Protein AF-A0A7C7R366-F1 (afdb_monomer)

Solvent-accessible surface area (backbone atoms only — not comparable to full-atom values): 7166 Å² total; per-residue (Å²): 135,81,84,80,77,88,86,91,81,84,84,56,66,70,57,53,53,50,52,52,50,51,48,52,50,52,53,51,51,16,51,51,51,39,45,52,50,14,63,71,72,74,37,45,56,29,37,50,44,30,40,44,52,44,52,40,24,72,77,66,70,44,77,53,60,55,48,72,57,49,15,69,74,62,68,43,92,36,47,68,54,44,52,52,34,32,57,53,28,53,55,47,42,54,52,31,39,50,54,60,43,49,74,79,33,80,52,72,68,44,35,50,50,53,54,51,48,47,50,58,73,68,44,77,80,86,124

Mean predicted aligned error: 7.48 Å

Foldseek 3Di:
DDDDDDDPDDDPVVVLVVLVVVLVVLLVQLLVVLCVCCVVVVNNLLNVLCCQAPVCCLPVVDDRDQLVVSCVVSVNPDSVVSVVSPVVSVVSSVVSSLVSQVVPADDDVRSVVVVVSSCVSSPPPPD

Secondary structure (DSSP, 8-state):
----------SSHHHHHHHHHHHHHHHHHHHHHHHHHHHHTT-HHHHHHHIIIIIHHHHH-PPPPPHHHHHHHHT-SSHHHHHHHHHHHHHHHHHHHHHHHTTTS-SHHHHHHHHHHHHHHHS----

Sequence (127 aa):
MGDRTDLAASGSEPADAFHATWAQNVITEALNRMRAEGEWSGRADVWGVFDCRVARPVLHGEKPVEYGDLVQRFGFRSPLQASNALVTAERMYGRMLRAVIGEYAEGEEEIEAEIAELRTILAPCHG

Radius of gyration: 19.72 Å; Cα contacts (8 Å, |Δi|>4): 92; chains: 1; bounding box: 36×30×81 Å

Structure (mmCIF, N/CA/C/O backbone):
data_AF-A0A7C7R366-F1
#
_entry.id   AF-A0A7C7R366-F1
#
loop_
_atom_site.group_PDB
_atom_site.id
_atom_site.type_symbol
_atom_site.label_atom_id
_atom_site.label_alt_id
_atom_site.label_comp_id
_atom_site.label_asym_id
_atom_site.label_entity_id
_atom_site.label_seq_id
_atom_site.pdbx_PDB_ins_code
_atom_site.Cartn_x
_atom_site.Cartn_y
_atom_site.Cartn_z
_atom_site.occupancy
_atom_site.B_iso_or_equiv
_atom_site.auth_seq_id
_atom_site.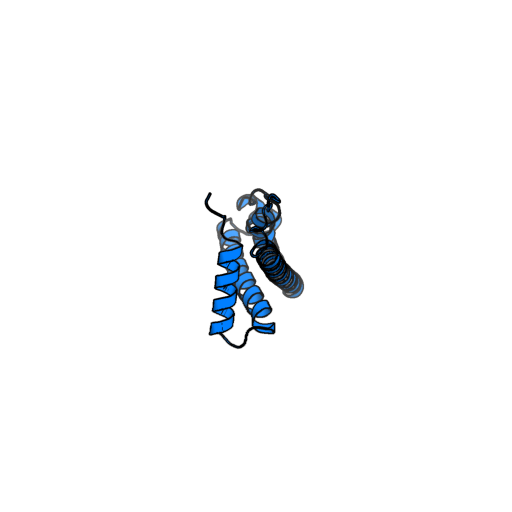auth_comp_id
_atom_site.auth_asym_id
_atom_site.auth_atom_id
_atom_site.pdbx_PDB_model_num
ATOM 1 N N . MET A 1 1 ? -9.003 9.128 -59.043 1.00 42.41 1 MET A N 1
ATOM 2 C CA . MET A 1 1 ? -8.439 10.038 -58.027 1.00 42.41 1 MET A CA 1
ATOM 3 C C . MET A 1 1 ? -8.905 9.485 -56.694 1.00 42.41 1 MET A C 1
ATOM 5 O O . MET A 1 1 ? -10.061 9.670 -56.347 1.00 42.41 1 MET A O 1
ATOM 9 N N . GLY A 1 2 ? -8.098 8.597 -56.112 1.00 40.81 2 GLY A N 1
ATOM 10 C CA . GLY A 1 2 ? -8.483 7.807 -54.946 1.00 40.81 2 GLY A CA 1
ATOM 11 C C . GLY A 1 2 ? -8.431 8.656 -53.688 1.00 40.81 2 GLY A C 1
ATOM 12 O O . GLY A 1 2 ? -7.401 9.260 -53.396 1.00 40.81 2 GLY A O 1
ATOM 13 N N . ASP A 1 3 ? -9.569 8.691 -53.012 1.00 47.59 3 ASP A N 1
ATOM 14 C CA . ASP A 1 3 ? -9.731 9.017 -51.605 1.00 47.59 3 ASP A CA 1
ATOM 15 C C . ASP A 1 3 ? -8.664 8.292 -50.766 1.00 47.59 3 ASP A C 1
ATOM 17 O O . ASP A 1 3 ? -8.435 7.094 -50.949 1.00 47.59 3 ASP A O 1
ATOM 21 N N . ARG A 1 4 ? -7.965 9.027 -49.896 1.00 44.75 4 ARG A N 1
ATOM 22 C CA . ARG A 1 4 ? -6.999 8.452 -48.955 1.00 44.75 4 ARG A CA 1
ATOM 23 C C . ARG A 1 4 ? -7.493 8.735 -47.549 1.00 44.75 4 ARG A C 1
ATOM 25 O O . ARG A 1 4 ? -7.159 9.751 -46.947 1.00 44.75 4 ARG A O 1
ATOM 32 N N . THR A 1 5 ? -8.301 7.789 -47.102 1.00 51.66 5 THR A N 1
ATOM 33 C CA . THR A 1 5 ? -8.717 7.506 -45.737 1.00 51.66 5 THR A CA 1
ATOM 34 C C . THR A 1 5 ? -7.572 7.692 -44.736 1.00 51.66 5 THR A C 1
ATOM 36 O O . THR A 1 5 ? -6.459 7.208 -44.951 1.00 51.66 5 THR A O 1
ATOM 39 N N . ASP A 1 6 ? -7.880 8.433 -43.671 1.00 51.97 6 ASP A N 1
ATOM 40 C CA . ASP A 1 6 ? -7.604 8.119 -42.264 1.00 51.97 6 ASP A CA 1
ATOM 41 C C . ASP A 1 6 ? -6.579 7.006 -41.973 1.00 51.97 6 ASP A C 1
ATOM 43 O O . ASP A 1 6 ? -6.843 5.838 -42.252 1.00 51.97 6 ASP A O 1
ATOM 47 N N . LEU A 1 7 ? -5.463 7.364 -41.317 1.00 47.78 7 LEU A N 1
ATOM 48 C CA . LEU A 1 7 ? -4.818 6.532 -40.287 1.00 47.78 7 LEU A CA 1
ATOM 49 C C . LEU A 1 7 ? -3.763 7.346 -39.506 1.00 47.78 7 LEU A C 1
ATOM 51 O O . LEU A 1 7 ? -2.559 7.225 -39.719 1.00 47.78 7 LEU A O 1
ATOM 55 N N . ALA A 1 8 ? -4.218 8.205 -38.596 1.00 42.00 8 ALA A N 1
ATOM 56 C CA . ALA A 1 8 ? -3.366 8.814 -37.570 1.00 42.00 8 ALA A CA 1
ATOM 57 C C . ALA A 1 8 ? -3.993 8.622 -36.182 1.00 42.00 8 ALA A C 1
ATOM 59 O O . ALA A 1 8 ? -4.191 9.565 -35.427 1.00 42.00 8 ALA A O 1
ATOM 60 N N . ALA A 1 9 ? -4.324 7.377 -35.859 1.00 51.31 9 ALA A N 1
ATOM 61 C CA . ALA A 1 9 ? -4.609 6.937 -34.502 1.00 51.31 9 ALA A CA 1
ATOM 62 C C . ALA A 1 9 ? -4.010 5.538 -34.373 1.00 51.31 9 ALA A C 1
ATOM 64 O O . ALA A 1 9 ? -4.489 4.647 -35.066 1.00 51.31 9 ALA A O 1
ATOM 65 N N . SER A 1 10 ? -2.921 5.386 -33.606 1.00 49.38 10 SER A N 1
ATOM 66 C CA . SER A 1 10 ? -2.412 4.132 -32.988 1.00 49.38 10 SER A CA 1
ATOM 67 C C . SER A 1 10 ? -0.918 4.257 -32.631 1.00 49.38 10 SER A C 1
ATOM 69 O O . SER A 1 10 ? -0.084 3.503 -33.123 1.00 49.38 10 SER A O 1
ATOM 71 N N . GLY A 1 11 ? -0.554 5.249 -31.813 1.00 45.09 11 GLY A N 1
ATOM 72 C CA . GLY A 1 11 ? 0.786 5.337 -31.204 1.00 45.09 11 GLY A CA 1
ATOM 73 C C . GLY A 1 11 ? 0.771 5.302 -29.672 1.00 45.09 11 GLY A C 1
ATOM 74 O O . GLY A 1 11 ? 1.805 5.049 -29.068 1.00 45.09 11 GLY A O 1
ATOM 75 N N . SER A 1 12 ? -0.390 5.540 -29.057 1.00 54.94 12 SER A N 1
ATOM 76 C CA . SER A 1 12 ? -0.567 5.734 -27.612 1.00 54.94 12 SER A CA 1
ATOM 77 C C . SER A 1 12 ? -1.218 4.541 -26.899 1.00 54.94 12 SER A C 1
ATOM 79 O O . SER A 1 12 ? -0.787 4.183 -25.812 1.00 54.94 12 SER A O 1
ATOM 81 N N . GLU A 1 13 ? -2.172 3.840 -27.523 1.00 58.34 13 GLU A N 1
ATOM 82 C CA . GLU A 1 13 ? -2.945 2.782 -26.840 1.00 58.34 13 GLU A CA 1
ATOM 83 C C . GLU A 1 13 ? -2.121 1.584 -26.313 1.00 58.34 13 GLU A C 1
ATOM 85 O O . GLU A 1 13 ? -2.388 1.131 -25.198 1.00 58.34 13 GLU A O 1
ATOM 90 N N . PRO A 1 14 ? -1.113 1.048 -27.036 1.00 63.09 14 PRO A N 1
ATOM 91 C CA . PRO A 1 14 ? -0.338 -0.090 -26.536 1.00 63.09 14 PRO A CA 1
ATOM 92 C C . PRO A 1 14 ? 0.592 0.282 -25.376 1.00 63.09 14 PRO A C 1
ATOM 94 O O . PRO A 1 14 ? 0.804 -0.532 -24.479 1.00 63.09 14 PRO A O 1
ATOM 97 N N . ALA A 1 15 ? 1.143 1.501 -25.398 1.00 66.62 15 ALA A N 1
ATOM 98 C CA . ALA A 1 15 ? 1.998 2.010 -24.332 1.00 66.62 15 ALA A CA 1
ATOM 99 C C . ALA A 1 15 ? 1.171 2.231 -23.060 1.00 66.62 15 ALA A C 1
ATOM 101 O O . ALA A 1 15 ? 1.529 1.716 -22.004 1.00 66.62 15 ALA A O 1
ATOM 102 N N . ASP A 1 16 ? 0.007 2.875 -23.173 1.00 78.12 16 ASP A N 1
ATOM 103 C CA . ASP A 1 16 ? -0.887 3.122 -22.038 1.00 78.12 16 ASP A CA 1
ATOM 104 C C . ASP A 1 16 ? -1.372 1.812 -21.390 1.00 78.12 16 ASP A C 1
ATOM 106 O O . ASP A 1 16 ? -1.379 1.678 -20.164 1.00 78.12 16 ASP A O 1
ATOM 110 N N . ALA A 1 17 ? -1.713 0.799 -22.197 1.00 80.38 17 ALA A N 1
ATOM 111 C CA . ALA A 1 17 ? -2.102 -0.521 -21.697 1.00 80.38 17 ALA A CA 1
ATOM 112 C C . ALA A 1 17 ? -0.948 -1.256 -20.989 1.00 80.38 17 ALA A C 1
ATOM 114 O O . ALA A 1 17 ? -1.169 -1.932 -19.978 1.00 80.38 17 ALA A O 1
ATOM 115 N N . PHE A 1 18 ? 0.282 -1.118 -21.495 1.00 82.56 18 PHE A N 1
ATOM 116 C CA . PHE A 1 18 ? 1.477 -1.665 -20.854 1.00 82.56 18 PHE A CA 1
ATOM 117 C C . PHE A 1 18 ? 1.734 -0.995 -19.500 1.00 82.56 18 PHE A C 1
ATOM 119 O O . PHE A 1 18 ? 1.849 -1.695 -18.495 1.00 82.56 18 PHE A O 1
ATOM 126 N N . HIS A 1 19 ? 1.729 0.339 -19.455 1.00 88.38 19 HIS A N 1
ATOM 127 C CA . HIS A 1 19 ? 1.903 1.126 -18.233 1.00 88.38 19 HIS A CA 1
ATOM 128 C C . HIS A 1 19 ? 0.822 0.799 -17.190 1.00 88.38 19 HIS A C 1
ATOM 130 O O . HIS A 1 19 ? 1.132 0.561 -16.022 1.00 88.38 19 HIS A O 1
ATOM 136 N N . ALA A 1 20 ? -0.443 0.679 -17.604 1.00 88.56 20 ALA A N 1
ATOM 137 C CA . ALA A 1 20 ? -1.530 0.279 -16.712 1.00 88.56 20 ALA A CA 1
ATOM 138 C C . ALA A 1 20 ? -1.342 -1.143 -16.152 1.00 88.56 20 ALA A C 1
ATOM 140 O O . ALA A 1 20 ? -1.542 -1.371 -14.958 1.00 88.56 20 ALA A O 1
ATOM 141 N N . THR A 1 21 ? -0.930 -2.096 -16.995 1.00 92.56 21 THR A N 1
ATOM 142 C CA . THR A 1 21 ? -0.674 -3.485 -16.575 1.00 92.56 21 THR A CA 1
ATOM 143 C C . THR A 1 21 ? 0.510 -3.561 -15.614 1.00 92.56 21 THR A C 1
ATOM 145 O O . THR A 1 21 ? 0.438 -4.237 -14.588 1.00 92.56 21 THR A O 1
ATOM 148 N N . TRP A 1 22 ? 1.588 -2.835 -15.913 1.00 94.44 22 TRP A N 1
ATOM 149 C CA . TRP A 1 22 ? 2.741 -2.705 -15.029 1.00 94.44 22 TRP A CA 1
ATOM 150 C C . TRP A 1 22 ? 2.329 -2.153 -13.659 1.00 94.44 22 TRP A C 1
ATOM 152 O O . TRP A 1 22 ? 2.589 -2.796 -12.639 1.00 94.44 22 TRP A O 1
ATOM 162 N N . ALA A 1 23 ? 1.599 -1.035 -13.630 1.00 94.12 23 ALA A N 1
ATOM 163 C CA . ALA A 1 23 ? 1.143 -0.413 -12.391 1.00 94.12 23 ALA A CA 1
ATOM 164 C C . ALA A 1 23 ? 0.284 -1.366 -11.544 1.00 94.12 23 ALA A C 1
ATOM 166 O O . ALA A 1 23 ? 0.487 -1.494 -10.334 1.00 94.12 23 ALA A O 1
ATOM 167 N N . GLN A 1 24 ? -0.648 -2.083 -12.179 1.00 92.06 24 GLN A N 1
ATOM 168 C CA . GLN A 1 24 ? -1.483 -3.081 -11.507 1.00 92.06 24 GLN A CA 1
ATOM 169 C C . GLN A 1 24 ? -0.659 -4.229 -10.915 1.00 92.06 24 GLN A C 1
ATOM 171 O O . GLN A 1 24 ? -0.922 -4.638 -9.780 1.00 92.06 24 GLN A O 1
ATOM 176 N N . ASN A 1 25 ? 0.343 -4.728 -11.642 1.00 95.25 25 ASN A N 1
ATOM 177 C CA . ASN A 1 25 ? 1.211 -5.805 -11.169 1.00 95.25 25 ASN A CA 1
ATOM 178 C C . ASN A 1 25 ? 2.036 -5.370 -9.954 1.00 95.25 25 ASN A C 1
ATOM 180 O O . ASN A 1 25 ? 2.053 -6.082 -8.950 1.00 95.25 25 ASN A O 1
ATOM 184 N N . VAL A 1 26 ? 2.652 -4.184 -10.006 1.00 96.69 26 VAL A N 1
ATOM 185 C CA . VAL A 1 26 ? 3.451 -3.637 -8.898 1.00 96.69 26 VAL A CA 1
ATOM 186 C C . VAL A 1 26 ? 2.599 -3.459 -7.636 1.00 96.69 26 VAL A C 1
ATOM 188 O O . VAL A 1 26 ? 3.000 -3.889 -6.553 1.00 96.69 26 VAL A O 1
ATOM 191 N N . ILE A 1 27 ? 1.396 -2.886 -7.762 1.00 95.25 27 ILE A N 1
ATOM 192 C CA . ILE A 1 27 ? 0.467 -2.715 -6.632 1.00 95.25 27 ILE A CA 1
ATOM 193 C C . ILE A 1 27 ? 0.038 -4.070 -6.065 1.00 95.25 27 ILE A C 1
ATOM 195 O O . ILE A 1 27 ? 0.074 -4.273 -4.851 1.00 95.25 27 ILE A O 1
ATOM 199 N N . THR A 1 28 ? -0.368 -4.999 -6.934 1.00 95.38 28 THR A N 1
ATOM 200 C CA . THR A 1 28 ? -0.853 -6.323 -6.523 1.00 95.38 28 THR A CA 1
ATOM 201 C C . THR A 1 28 ? 0.232 -7.091 -5.780 1.00 95.38 28 THR A C 1
ATOM 203 O O . THR A 1 28 ? -0.025 -7.648 -4.712 1.00 95.38 28 THR A O 1
ATOM 206 N N . GLU A 1 29 ? 1.460 -7.072 -6.292 1.00 97.75 29 GLU A N 1
ATOM 207 C CA . GLU A 1 29 ? 2.587 -7.748 -5.659 1.00 97.75 29 GLU A CA 1
ATOM 208 C C . GLU A 1 29 ? 2.947 -7.111 -4.309 1.00 97.75 29 GLU A C 1
ATOM 210 O O . GLU A 1 29 ? 3.111 -7.817 -3.311 1.00 97.75 29 GLU A O 1
ATOM 215 N N . ALA A 1 30 ? 2.972 -5.777 -4.221 1.00 97.31 30 ALA A N 1
ATOM 216 C CA . ALA A 1 30 ? 3.225 -5.080 -2.960 1.00 97.31 30 ALA A CA 1
ATOM 217 C C . ALA A 1 30 ? 2.163 -5.405 -1.890 1.00 97.31 30 ALA A C 1
ATOM 219 O O . ALA A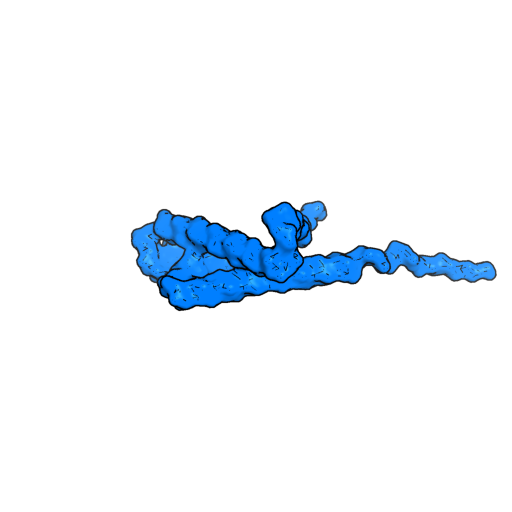 1 30 ? 2.499 -5.616 -0.719 1.00 97.31 30 ALA A O 1
ATOM 220 N N . LEU A 1 31 ? 0.886 -5.490 -2.282 1.00 96.38 31 LEU A N 1
ATOM 221 C CA . LEU A 1 31 ? -0.213 -5.886 -1.396 1.00 96.38 31 LEU A CA 1
ATOM 222 C C . LEU A 1 31 ? -0.096 -7.346 -0.950 1.00 96.38 31 LEU A C 1
ATOM 224 O O . LEU A 1 31 ? -0.266 -7.631 0.236 1.00 96.38 31 LEU A O 1
ATOM 228 N N . ASN A 1 32 ? 0.238 -8.260 -1.864 1.00 96.06 32 ASN A N 1
ATOM 229 C CA . ASN A 1 32 ? 0.435 -9.674 -1.544 1.00 96.06 32 ASN A CA 1
ATOM 230 C C . ASN A 1 32 ? 1.564 -9.867 -0.526 1.00 96.06 32 ASN A C 1
ATOM 232 O O . ASN A 1 32 ? 1.385 -10.581 0.464 1.00 96.06 32 ASN A O 1
ATOM 236 N N . ARG A 1 33 ? 2.697 -9.178 -0.709 1.00 96.31 33 ARG A N 1
ATOM 237 C CA . ARG A 1 33 ? 3.818 -9.216 0.243 1.00 96.31 33 ARG A CA 1
ATOM 238 C C . ARG A 1 33 ? 3.449 -8.628 1.595 1.00 96.31 33 ARG A C 1
ATOM 240 O O . ARG A 1 33 ? 3.769 -9.213 2.626 1.00 96.31 33 ARG A O 1
ATOM 247 N N . MET A 1 34 ? 2.734 -7.502 1.609 1.00 95.69 34 MET A N 1
ATOM 248 C CA . MET A 1 34 ? 2.258 -6.900 2.853 1.00 95.69 34 MET A CA 1
ATOM 249 C C . MET A 1 34 ? 1.319 -7.839 3.616 1.00 95.69 34 MET A C 1
ATOM 251 O O . MET A 1 34 ? 1.449 -7.978 4.834 1.00 95.69 34 MET A O 1
ATOM 255 N N . ARG A 1 35 ? 0.393 -8.496 2.913 1.00 94.69 35 ARG A N 1
ATOM 256 C CA . ARG A 1 35 ? -0.511 -9.483 3.503 1.00 94.69 35 ARG A CA 1
ATOM 257 C C . ARG A 1 35 ? 0.259 -10.663 4.092 1.00 94.69 35 ARG A C 1
ATOM 259 O O . ARG A 1 35 ? 0.039 -10.996 5.253 1.00 94.69 35 ARG A O 1
ATOM 266 N N . ALA A 1 36 ? 1.178 -11.248 3.324 1.00 93.56 36 ALA A N 1
ATOM 267 C CA . ALA A 1 36 ? 1.988 -12.381 3.766 1.00 93.56 36 ALA A CA 1
ATOM 268 C C . ALA A 1 36 ? 2.831 -12.036 5.007 1.00 93.56 36 ALA A C 1
ATOM 270 O O . ALA A 1 36 ? 2.855 -12.796 5.973 1.00 93.56 36 ALA A O 1
ATOM 271 N N . GLU A 1 37 ? 3.459 -10.859 5.028 1.00 90.50 37 GLU A N 1
ATOM 272 C CA . GLU A 1 37 ? 4.225 -10.372 6.181 1.00 90.50 37 GLU A CA 1
ATOM 273 C C . GLU A 1 37 ? 3.322 -10.128 7.403 1.00 90.50 37 GLU A C 1
ATOM 275 O O . GLU A 1 37 ? 3.698 -10.451 8.530 1.00 90.50 37 GLU A O 1
ATOM 280 N N . GLY A 1 38 ? 2.110 -9.594 7.212 1.00 87.88 38 GLY A N 1
ATOM 281 C CA . GLY A 1 38 ? 1.132 -9.417 8.290 1.00 87.88 38 GLY A CA 1
ATOM 282 C C . GLY A 1 38 ? 0.680 -10.745 8.905 1.00 87.88 38 GLY A C 1
ATOM 283 O O . GLY A 1 38 ? 0.582 -10.858 10.128 1.00 87.88 38 GLY A O 1
ATOM 284 N N . GLU A 1 39 ? 0.455 -11.759 8.067 1.00 87.44 39 GLU A N 1
ATOM 285 C CA . GLU A 1 39 ? 0.113 -13.120 8.491 1.00 87.44 39 GLU A CA 1
ATOM 286 C C . GLU A 1 39 ? 1.290 -13.793 9.225 1.00 87.44 39 GLU A C 1
ATOM 288 O O . GLU A 1 39 ? 1.091 -14.383 10.288 1.00 87.44 39 GLU A O 1
ATOM 293 N N . TRP A 1 40 ? 2.521 -13.647 8.725 1.00 86.12 40 TRP A N 1
ATOM 294 C CA . TRP A 1 40 ? 3.714 -14.279 9.304 1.00 86.12 40 TRP A CA 1
ATOM 295 C C . TRP A 1 40 ? 4.182 -13.632 10.617 1.00 86.12 40 TRP A C 1
ATOM 297 O O . TRP A 1 40 ? 4.549 -14.329 11.562 1.00 86.12 40 TRP A O 1
ATOM 307 N N . SER A 1 41 ? 4.127 -12.302 10.716 1.00 85.69 41 SER A N 1
ATOM 308 C CA . SER A 1 41 ? 4.596 -11.542 11.889 1.00 85.69 41 SER A CA 1
ATOM 309 C C . SER A 1 41 ? 3.581 -11.464 13.040 1.00 85.69 41 SER A C 1
ATOM 311 O O . SER A 1 41 ? 3.842 -10.815 14.057 1.00 85.69 41 SER A O 1
ATOM 313 N N . GLY A 1 42 ? 2.404 -12.087 12.893 1.00 84.50 42 GLY A N 1
ATOM 314 C CA . GLY A 1 42 ? 1.309 -11.987 13.864 1.00 84.50 42 GLY A CA 1
ATOM 315 C C . GLY A 1 42 ? 0.666 -10.594 13.922 1.00 84.50 42 GLY A C 1
ATOM 316 O O . GLY A 1 42 ? -0.004 -10.263 14.898 1.00 84.50 42 GLY A O 1
ATOM 317 N N . ARG A 1 43 ? 0.868 -9.771 12.886 1.00 86.81 43 ARG A N 1
ATOM 318 C CA . ARG A 1 43 ? 0.343 -8.401 12.742 1.00 86.81 43 ARG A CA 1
ATOM 319 C C . ARG A 1 43 ? -0.801 -8.344 11.729 1.00 86.81 43 ARG A C 1
ATOM 321 O O . ARG A 1 43 ? -0.915 -7.405 10.938 1.00 86.81 43 ARG A O 1
ATOM 328 N N . ALA A 1 44 ? -1.661 -9.360 11.753 1.00 89.19 44 ALA A N 1
ATOM 329 C CA . ALA A 1 44 ? -2.833 -9.447 10.884 1.00 89.19 44 ALA A CA 1
ATOM 330 C C . ALA A 1 44 ? -3.814 -8.276 11.100 1.00 89.19 44 ALA A C 1
ATOM 332 O O . ALA A 1 44 ? -4.565 -7.923 10.194 1.00 89.19 44 ALA A O 1
ATOM 333 N N . ASP A 1 45 ? -3.775 -7.640 12.274 1.00 92.31 45 ASP A N 1
ATOM 334 C CA . ASP A 1 45 ? -4.506 -6.415 12.604 1.00 92.31 45 ASP A CA 1
ATOM 335 C C . ASP A 1 45 ? -4.060 -5.212 11.752 1.00 92.31 45 ASP A C 1
ATOM 337 O O . ASP A 1 45 ? -4.897 -4.452 11.269 1.00 92.31 45 ASP A O 1
ATOM 341 N N . VAL A 1 46 ? -2.755 -5.063 11.507 1.00 93.62 46 VAL A N 1
ATOM 342 C CA . VAL A 1 46 ? -2.185 -3.987 10.676 1.00 93.62 46 VAL A CA 1
ATOM 343 C C . VAL A 1 46 ? -2.598 -4.151 9.217 1.00 93.62 46 VAL A C 1
ATOM 345 O O . VAL A 1 46 ? -3.079 -3.194 8.608 1.00 93.62 46 VAL A O 1
ATOM 348 N N . TRP A 1 47 ? -2.453 -5.363 8.668 1.00 95.31 47 TRP A N 1
ATOM 349 C CA . TRP A 1 47 ? -2.943 -5.681 7.324 1.00 95.31 47 TRP A CA 1
ATOM 350 C C . TRP A 1 47 ? -4.455 -5.455 7.228 1.00 95.31 47 TRP A C 1
ATOM 352 O O . TRP A 1 47 ? -4.918 -4.751 6.335 1.00 95.31 47 TRP A O 1
ATOM 362 N N . GLY A 1 48 ? -5.223 -5.987 8.180 1.00 95.31 48 GLY A N 1
ATOM 363 C CA . GLY A 1 48 ? -6.679 -5.905 8.165 1.00 95.31 48 GLY A CA 1
ATOM 364 C C . GLY A 1 48 ? -7.218 -4.473 8.204 1.00 95.31 48 GLY A C 1
ATOM 365 O O . GLY A 1 48 ? -8.191 -4.170 7.511 1.00 95.31 48 GLY A O 1
ATOM 366 N N . VAL A 1 49 ? -6.581 -3.573 8.961 1.00 96.88 49 VAL A N 1
ATOM 367 C CA . VAL A 1 49 ? -6.937 -2.144 8.963 1.00 96.88 49 VAL A CA 1
ATOM 368 C C . VAL A 1 49 ? -6.680 -1.509 7.600 1.00 96.88 49 VAL A C 1
ATOM 370 O O . VAL A 1 49 ? -7.549 -0.801 7.094 1.00 96.88 49 VAL A O 1
ATOM 373 N N . PHE A 1 50 ? -5.521 -1.772 6.996 1.00 97.25 50 PHE A N 1
ATOM 374 C CA . PHE A 1 50 ? -5.176 -1.232 5.682 1.00 97.25 50 PHE A CA 1
ATOM 375 C C . PHE A 1 50 ? -6.103 -1.744 4.582 1.00 97.25 50 PHE A C 1
ATOM 377 O O . PHE A 1 50 ? -6.604 -0.954 3.785 1.00 97.25 50 PHE A O 1
ATOM 384 N N . ASP A 1 51 ? -6.398 -3.042 4.590 1.00 96.62 51 ASP A N 1
ATOM 385 C CA . ASP A 1 51 ? -7.324 -3.675 3.655 1.00 96.62 51 ASP A CA 1
ATOM 386 C C . ASP A 1 51 ? -8.713 -3.015 3.708 1.00 96.62 51 ASP A C 1
ATOM 388 O O . ASP A 1 51 ? -9.247 -2.574 2.690 1.00 96.62 51 ASP A O 1
ATOM 392 N N . CYS A 1 52 ? -9.258 -2.839 4.916 1.00 96.94 52 CYS A N 1
ATOM 393 C CA . CYS A 1 52 ? -10.592 -2.271 5.129 1.00 96.94 52 CYS A CA 1
ATOM 394 C C . CYS A 1 52 ? -10.691 -0.758 4.866 1.00 96.94 52 CYS A C 1
ATOM 396 O O . CYS A 1 52 ? -11.779 -0.253 4.580 1.00 96.94 52 CYS A O 1
ATOM 398 N N . ARG A 1 53 ? -9.599 -0.007 5.049 1.00 97.38 53 ARG A N 1
ATOM 399 C CA . ARG A 1 53 ? -9.598 1.466 4.960 1.00 97.38 53 ARG A CA 1
ATOM 400 C C . ARG A 1 53 ? -9.068 2.001 3.643 1.00 97.38 53 ARG A C 1
ATOM 402 O O . ARG A 1 53 ? -9.441 3.112 3.276 1.00 97.38 53 ARG A O 1
ATOM 409 N N . VAL A 1 54 ? -8.193 1.251 2.980 1.00 95.88 54 VAL A N 1
ATOM 410 C CA . VAL A 1 54 ? -7.426 1.726 1.827 1.00 95.88 54 VAL A CA 1
ATOM 411 C C . VAL A 1 54 ? -7.530 0.745 0.670 1.00 95.88 54 VAL A C 1
ATOM 413 O O . VAL A 1 54 ? -8.101 1.111 -0.351 1.00 95.88 54 VAL A O 1
ATOM 416 N N . ALA A 1 55 ? -7.048 -0.494 0.818 1.00 94.38 55 ALA A N 1
ATOM 417 C CA . ALA A 1 55 ? -6.907 -1.391 -0.332 1.00 94.38 55 ALA A CA 1
ATOM 418 C C . ALA A 1 55 ? -8.256 -1.711 -0.992 1.00 94.38 55 ALA A C 1
ATOM 420 O O . ALA A 1 55 ? -8.418 -1.472 -2.186 1.00 94.38 55 ALA A O 1
ATOM 421 N N . ARG A 1 56 ? -9.260 -2.166 -0.231 1.00 93.94 56 ARG A N 1
ATOM 422 C CA . ARG A 1 56 ? -10.587 -2.474 -0.790 1.00 93.94 56 ARG A CA 1
ATOM 423 C C . ARG A 1 56 ? -11.338 -1.229 -1.268 1.00 93.94 56 ARG A C 1
ATOM 425 O O . ARG A 1 56 ? -11.897 -1.284 -2.360 1.00 93.94 56 ARG A O 1
ATOM 432 N N . PRO A 1 57 ? -11.346 -0.095 -0.540 1.00 94.88 57 PRO A N 1
ATOM 433 C CA . PRO A 1 57 ? -11.931 1.133 -1.068 1.00 94.88 57 PRO A CA 1
ATOM 434 C C . PRO A 1 57 ? -11.332 1.586 -2.399 1.00 94.88 57 PRO A C 1
ATOM 436 O O . PRO A 1 57 ? -12.074 1.951 -3.307 1.00 94.88 57 PRO A O 1
ATOM 439 N N . VAL A 1 58 ? -10.007 1.514 -2.540 1.00 89.94 58 VAL A N 1
ATOM 440 C CA . VAL A 1 58 ? -9.312 1.936 -3.762 1.00 89.94 58 VAL A CA 1
ATOM 441 C C . VAL A 1 58 ? -9.507 0.931 -4.901 1.00 89.94 58 VAL A C 1
ATOM 443 O O . VAL A 1 58 ? -9.809 1.339 -6.017 1.00 89.94 58 VAL A O 1
ATOM 446 N N . LEU A 1 59 ? -9.369 -0.373 -4.643 1.00 88.06 59 LEU A N 1
ATOM 447 C CA . LEU A 1 59 ? -9.388 -1.409 -5.688 1.00 88.06 59 LEU A CA 1
ATOM 448 C C . LEU A 1 59 ? -10.787 -1.918 -6.045 1.00 88.06 59 LEU A C 1
ATOM 450 O O . LEU A 1 59 ? -10.997 -2.437 -7.140 1.00 88.06 59 LEU A O 1
ATOM 454 N N . HIS A 1 60 ? -11.737 -1.825 -5.119 1.00 90.88 60 HIS A N 1
ATOM 455 C CA . HIS A 1 60 ? -13.075 -2.402 -5.266 1.00 90.88 60 HIS A CA 1
ATOM 456 C C . HIS A 1 60 ? -14.194 -1.364 -5.121 1.00 90.88 60 HIS A C 1
ATOM 458 O O . HIS A 1 60 ? -15.368 -1.724 -5.183 1.00 90.88 60 HIS A O 1
ATOM 464 N N . GLY A 1 61 ? -13.860 -0.080 -4.933 1.00 91.38 61 GLY A N 1
ATOM 465 C CA . GLY A 1 61 ? -14.850 0.991 -4.777 1.00 91.38 61 GLY A CA 1
ATOM 466 C C . GLY A 1 61 ? -15.690 0.861 -3.503 1.00 91.38 61 GLY A C 1
ATOM 467 O O . GLY A 1 61 ? -16.803 1.384 -3.424 1.00 91.38 61 GLY A O 1
ATOM 468 N N . GLU A 1 62 ? -15.191 0.126 -2.511 1.00 94.69 62 GLU A N 1
ATOM 469 C CA . GLU A 1 62 ? -15.878 -0.059 -1.238 1.00 94.69 62 GLU A CA 1
ATOM 470 C C . GLU A 1 62 ? -15.833 1.205 -0.372 1.00 94.69 62 GLU A C 1
ATOM 472 O O . GLU A 1 62 ? -14.979 2.080 -0.519 1.00 94.69 62 GLU A O 1
ATOM 477 N N . LYS A 1 63 ? -16.752 1.301 0.591 1.00 95.19 63 LYS A N 1
ATOM 478 C CA . LYS A 1 63 ? -16.692 2.373 1.586 1.00 95.19 63 LYS A CA 1
ATOM 479 C C . LYS A 1 63 ? -15.625 2.039 2.633 1.00 95.19 63 LYS A C 1
ATOM 481 O O . LYS A 1 63 ? -15.669 0.935 3.178 1.00 95.19 63 LYS A O 1
ATOM 486 N N . PRO A 1 64 ? -14.716 2.974 2.965 1.00 96.06 64 PRO A N 1
ATOM 487 C CA . PRO A 1 64 ? -13.782 2.784 4.066 1.00 96.06 64 PRO A CA 1
ATOM 488 C C . PRO A 1 64 ? -14.525 2.472 5.366 1.00 96.06 64 PRO A C 1
ATOM 490 O O . PRO A 1 64 ? -15.426 3.212 5.756 1.00 96.06 64 PRO A O 1
ATOM 493 N N . VAL A 1 65 ? -14.133 1.398 6.052 1.00 96.31 65 VAL A N 1
ATOM 494 C CA . VAL A 1 65 ? -14.756 1.000 7.326 1.00 96.31 65 VAL A CA 1
ATOM 495 C C . VAL A 1 65 ? -14.516 2.073 8.396 1.00 96.31 65 VAL A C 1
ATOM 497 O O . VAL A 1 65 ? -13.439 2.670 8.456 1.00 96.31 65 VAL A O 1
ATOM 500 N N . GLU A 1 66 ? -15.500 2.332 9.253 1.00 96.69 66 GLU A N 1
ATOM 501 C CA . GLU A 1 66 ? -15.366 3.303 10.342 1.00 96.69 66 GLU A CA 1
ATOM 502 C C . GLU A 1 66 ? -14.437 2.787 11.449 1.00 96.69 66 GLU A C 1
ATOM 504 O O . GLU A 1 66 ? -14.409 1.598 11.775 1.00 96.69 66 GLU A O 1
ATOM 509 N N . TYR A 1 67 ? -13.681 3.682 12.091 1.00 94.75 67 TYR A N 1
ATOM 510 C CA . TYR A 1 67 ? -12.707 3.272 13.111 1.00 94.75 67 TYR A CA 1
ATOM 511 C C . TYR A 1 67 ? -13.343 2.559 14.313 1.00 94.75 67 TYR A C 1
ATOM 513 O O . TYR A 1 67 ? -12.712 1.677 14.890 1.00 94.75 67 TYR A O 1
ATOM 521 N N . GLY A 1 68 ? -14.583 2.897 14.680 1.00 93.44 68 GLY A N 1
ATOM 522 C CA . GLY A 1 68 ? -15.314 2.204 15.749 1.00 93.44 68 GLY A CA 1
ATOM 523 C C . GLY A 1 68 ? -15.585 0.726 15.440 1.00 93.44 68 GLY A C 1
ATOM 524 O O . GLY A 1 68 ? -15.532 -0.114 16.339 1.00 93.44 68 GLY A O 1
ATOM 525 N N . ASP A 1 69 ? -15.788 0.389 14.168 1.00 95.88 69 ASP A N 1
ATOM 526 C CA . ASP A 1 69 ? -15.994 -0.993 13.732 1.00 95.88 69 ASP A CA 1
ATOM 527 C C . ASP A 1 69 ? -14.663 -1.747 13.659 1.00 95.88 69 ASP A C 1
ATOM 529 O O . ASP A 1 69 ? -14.588 -2.920 14.021 1.00 95.88 69 ASP A O 1
ATOM 533 N N . LEU A 1 70 ? -13.576 -1.063 13.281 1.00 95.75 70 LEU A N 1
ATOM 534 C CA . LEU A 1 70 ? -12.222 -1.630 13.313 1.00 95.75 70 LEU A CA 1
ATOM 535 C C . LEU A 1 70 ? -11.782 -1.989 14.735 1.00 95.75 70 LEU A C 1
ATOM 537 O O . LEU A 1 70 ? -11.139 -3.017 14.937 1.00 95.75 70 LEU A O 1
ATOM 541 N N . VAL A 1 71 ? -12.150 -1.165 15.722 1.00 96.00 71 VAL A N 1
ATOM 542 C CA . VAL A 1 71 ? -11.901 -1.430 17.147 1.00 96.00 71 VAL A CA 1
ATOM 543 C C . VAL A 1 71 ? -12.514 -2.761 17.560 1.00 96.00 71 VAL A C 1
ATOM 545 O O . VAL A 1 71 ? -11.815 -3.608 18.110 1.00 96.00 71 VAL A O 1
ATOM 548 N N . GLN A 1 72 ? -13.790 -2.972 17.239 1.00 94.69 72 GLN A N 1
ATOM 549 C CA . GLN A 1 72 ? -14.493 -4.214 17.561 1.00 94.69 72 GLN A CA 1
ATOM 550 C C . GLN A 1 72 ? -13.935 -5.407 16.777 1.00 94.69 72 GLN A C 1
ATOM 552 O O . GLN A 1 72 ? -13.728 -6.476 17.345 1.00 94.69 72 GLN A O 1
ATOM 557 N N . ARG A 1 73 ? -13.655 -5.222 15.483 1.00 95.19 73 ARG A N 1
ATOM 558 C CA . ARG A 1 73 ? -13.220 -6.292 14.579 1.00 95.19 73 ARG A CA 1
ATOM 559 C C . ARG A 1 73 ? -11.824 -6.828 14.890 1.00 95.19 73 ARG A C 1
ATOM 561 O O . ARG A 1 73 ? -11.604 -8.028 14.772 1.00 95.19 73 ARG A O 1
ATOM 568 N N . PHE A 1 74 ? -10.891 -5.950 15.250 1.00 94.12 74 PHE A N 1
ATOM 569 C CA . PHE A 1 74 ? -9.481 -6.298 15.457 1.00 94.12 74 PHE A CA 1
ATOM 570 C C . PHE A 1 74 ? -9.046 -6.224 16.929 1.00 94.12 74 PHE A C 1
ATOM 572 O O . PHE A 1 74 ? -7.881 -6.456 17.238 1.00 94.12 74 PHE A O 1
ATOM 579 N N . GLY A 1 75 ? -9.966 -5.919 17.850 1.00 94.25 75 GLY A N 1
ATOM 580 C CA . GLY A 1 75 ? -9.688 -5.890 19.288 1.00 94.25 75 GLY A CA 1
ATOM 581 C C . GLY A 1 75 ? -8.829 -4.705 19.736 1.00 94.25 75 GLY A C 1
ATOM 582 O O . GLY A 1 75 ? -8.125 -4.798 20.745 1.00 94.25 75 GLY A O 1
ATOM 583 N N . PHE A 1 76 ? -8.860 -3.584 19.009 1.00 95.56 76 PHE A N 1
ATOM 584 C CA . PHE A 1 76 ? -8.193 -2.369 19.474 1.00 95.56 76 PHE A CA 1
ATOM 585 C C . PHE A 1 76 ? -8.898 -1.800 20.714 1.00 95.56 76 PHE A C 1
ATOM 587 O O . PHE A 1 76 ? -10.069 -2.044 20.977 1.00 95.56 76 PHE A O 1
ATOM 594 N N . ARG A 1 77 ? -8.172 -0.999 21.487 1.00 95.38 77 ARG A N 1
ATOM 595 C CA . ARG A 1 77 ? -8.653 -0.336 22.706 1.00 95.38 77 ARG A CA 1
ATOM 596 C C . ARG A 1 77 ? -9.389 0.964 22.410 1.00 95.38 77 ARG A C 1
ATOM 598 O O . ARG A 1 77 ? -10.150 1.438 23.245 1.00 95.38 77 ARG A O 1
ATOM 605 N N . SER A 1 78 ? -9.112 1.586 21.265 1.00 96.12 78 SER A N 1
ATOM 606 C CA . SER A 1 78 ? -9.701 2.869 20.886 1.00 96.12 78 SER A CA 1
ATOM 607 C C . SER A 1 78 ? -9.563 3.147 19.385 1.00 96.12 78 SER A C 1
ATOM 609 O O . SER A 1 78 ? -8.661 2.599 18.739 1.00 96.12 78 SER A O 1
ATOM 611 N N . PRO A 1 79 ? -10.385 4.058 18.828 1.00 96.75 79 PRO A N 1
ATOM 612 C CA . PRO A 1 79 ? -10.224 4.537 17.454 1.00 96.75 79 PRO A CA 1
ATOM 613 C C . PRO A 1 79 ? -8.828 5.111 17.171 1.00 96.75 79 PRO A C 1
ATOM 615 O O . PRO A 1 79 ? -8.297 4.935 16.079 1.00 96.75 79 PRO A O 1
ATOM 618 N N . LEU A 1 80 ? -8.194 5.741 18.169 1.00 96.62 80 LEU A N 1
ATOM 619 C CA . LEU A 1 80 ? -6.826 6.250 18.051 1.00 96.62 80 LEU A CA 1
ATOM 620 C C . LEU A 1 80 ? -5.815 5.119 17.818 1.00 96.62 80 LEU A C 1
ATOM 622 O O . LEU A 1 80 ? -4.907 5.268 17.005 1.00 96.62 80 LEU A O 1
ATOM 626 N N . GLN A 1 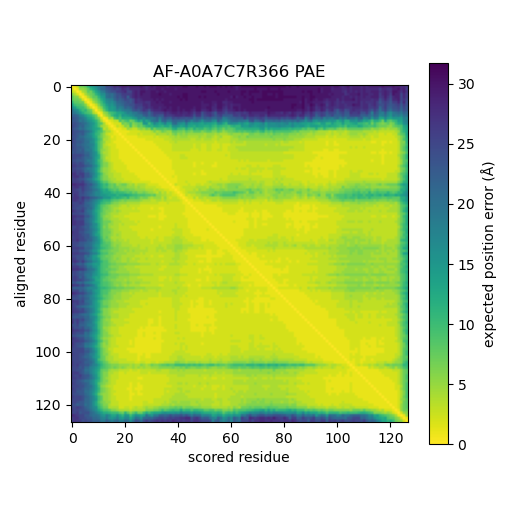81 ? -5.975 3.974 18.489 1.00 96.25 81 GLN A N 1
ATOM 627 C CA . GLN A 1 81 ? -5.104 2.825 18.244 1.00 96.25 81 GLN A CA 1
ATOM 628 C C . GLN A 1 81 ? -5.298 2.266 16.828 1.00 96.25 81 GLN A C 1
ATOM 630 O O . GLN A 1 81 ? -4.307 1.962 16.170 1.00 96.25 81 GLN A O 1
ATOM 635 N N . ALA A 1 82 ? -6.539 2.189 16.339 1.00 96.31 82 ALA A N 1
ATOM 636 C CA . ALA A 1 82 ? -6.823 1.771 14.965 1.00 96.31 82 ALA A CA 1
ATOM 637 C C . ALA A 1 82 ? -6.221 2.745 13.929 1.00 96.31 82 ALA A C 1
ATOM 639 O O . ALA A 1 82 ? -5.636 2.314 12.939 1.00 96.31 82 ALA A O 1
ATOM 640 N N . SER A 1 83 ? -6.283 4.056 14.187 1.00 96.69 83 SER A N 1
ATOM 641 C CA . SER A 1 83 ? -5.624 5.078 13.359 1.00 96.69 83 SER A CA 1
ATOM 642 C C . SER A 1 83 ? -4.095 4.916 13.342 1.00 96.69 83 SER A C 1
ATOM 644 O O . SER A 1 83 ? -3.474 4.902 12.282 1.00 96.69 83 SER A O 1
ATOM 646 N N . ASN A 1 84 ? -3.470 4.676 14.498 1.00 96.81 84 ASN A N 1
ATOM 647 C CA . ASN A 1 84 ? -2.028 4.408 14.570 1.00 96.81 84 ASN A CA 1
ATOM 648 C C . ASN A 1 84 ? -1.630 3.110 13.844 1.00 96.81 84 ASN A C 1
ATOM 650 O O . ASN A 1 84 ? -0.549 3.031 13.248 1.00 96.81 84 ASN A O 1
ATOM 654 N N . ALA A 1 85 ? -2.493 2.090 13.886 1.00 95.75 85 ALA A N 1
ATOM 655 C CA . ALA A 1 85 ? -2.306 0.867 13.116 1.00 95.75 85 ALA A CA 1
ATOM 656 C C . ALA A 1 85 ? -2.340 1.157 11.608 1.00 95.75 85 ALA A C 1
ATOM 658 O O . ALA A 1 85 ? -1.469 0.661 10.899 1.00 95.75 85 ALA A O 1
ATOM 659 N N . LEU A 1 86 ? -3.244 2.027 11.138 1.00 97.38 86 LEU A N 1
ATOM 660 C CA . LEU A 1 86 ? -3.286 2.452 9.736 1.00 97.38 86 LEU A CA 1
ATOM 661 C C . LEU A 1 86 ? -1.991 3.153 9.303 1.00 97.38 86 LEU A C 1
ATOM 663 O O . LEU A 1 86 ? -1.404 2.755 8.305 1.00 97.38 86 LEU A O 1
ATOM 667 N N . VAL A 1 87 ? -1.481 4.110 10.086 1.00 97.38 87 VAL A N 1
ATOM 668 C CA . VAL A 1 87 ? -0.198 4.786 9.783 1.00 97.38 87 VAL A CA 1
ATOM 669 C C . VAL A 1 87 ? 0.957 3.782 9.701 1.00 97.38 87 VAL A C 1
ATOM 671 O O . VAL A 1 87 ? 1.850 3.882 8.856 1.00 97.38 87 VAL A O 1
ATOM 674 N N . THR A 1 88 ? 0.957 2.784 10.587 1.00 95.75 88 THR A N 1
ATOM 675 C CA . THR A 1 88 ? 1.952 1.703 10.550 1.00 95.75 88 THR A CA 1
ATOM 676 C C . THR A 1 88 ? 1.823 0.884 9.267 1.00 95.75 88 THR A C 1
ATOM 678 O O . THR A 1 88 ? 2.835 0.530 8.658 1.00 95.75 88 THR A O 1
ATOM 681 N N . ALA A 1 89 ? 0.590 0.614 8.852 1.00 96.25 89 ALA A N 1
ATOM 682 C CA . ALA A 1 89 ? 0.278 -0.149 7.661 1.00 96.25 89 ALA A CA 1
ATOM 683 C C . ALA A 1 89 ? 0.662 0.599 6.373 1.00 96.25 89 ALA A C 1
ATOM 685 O O . ALA A 1 89 ? 1.282 0.007 5.501 1.00 96.25 89 ALA A O 1
ATOM 686 N N . GLU A 1 90 ? 0.423 1.909 6.288 1.00 96.31 90 GLU A N 1
ATOM 687 C CA . GLU A 1 90 ? 0.862 2.756 5.166 1.00 96.31 90 GLU A CA 1
ATOM 688 C C . GLU A 1 90 ? 2.387 2.745 5.007 1.00 96.31 90 GLU A C 1
ATOM 690 O O . GLU A 1 90 ? 2.910 2.571 3.906 1.00 96.31 90 GLU A O 1
ATOM 695 N N . ARG A 1 91 ? 3.127 2.854 6.120 1.00 96.50 91 ARG A N 1
ATOM 696 C CA . ARG A 1 91 ? 4.594 2.730 6.104 1.00 96.50 91 ARG A CA 1
ATOM 697 C C . ARG A 1 91 ? 5.041 1.346 5.654 1.00 96.50 91 ARG A C 1
ATOM 699 O O . ARG A 1 91 ? 6.078 1.219 5.013 1.00 96.50 91 ARG A O 1
ATOM 706 N N . MET A 1 92 ? 4.316 0.305 6.050 1.00 95.50 92 MET A N 1
ATOM 707 C CA . MET A 1 92 ? 4.607 -1.069 5.656 1.00 95.50 92 MET A 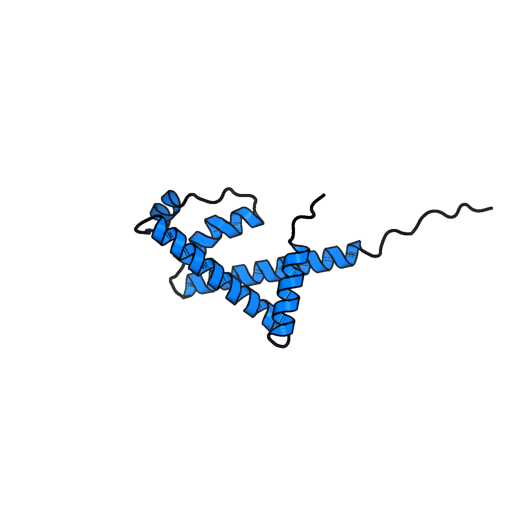CA 1
ATOM 708 C C . MET A 1 92 ? 4.365 -1.280 4.164 1.00 95.50 92 MET A C 1
ATOM 710 O O . MET A 1 92 ? 5.262 -1.774 3.490 1.00 95.50 92 MET A O 1
ATOM 714 N N . TYR A 1 93 ? 3.228 -0.819 3.647 1.00 96.56 93 TYR A N 1
ATOM 715 C CA . TYR A 1 93 ? 2.927 -0.816 2.221 1.00 96.56 93 TYR A CA 1
ATOM 716 C C . TYR A 1 93 ? 4.008 -0.081 1.422 1.00 96.56 93 TYR A C 1
ATOM 718 O O . TYR A 1 93 ? 4.558 -0.645 0.483 1.00 96.56 93 TYR A O 1
ATOM 726 N N . GLY A 1 94 ? 4.400 1.127 1.844 1.00 96.12 94 GLY A N 1
ATOM 727 C CA . GLY A 1 94 ? 5.460 1.892 1.179 1.00 96.12 94 GLY A CA 1
ATOM 728 C C . GLY A 1 94 ? 6.806 1.158 1.130 1.00 96.12 94 GLY A C 1
ATOM 729 O O . GLY A 1 94 ? 7.499 1.222 0.1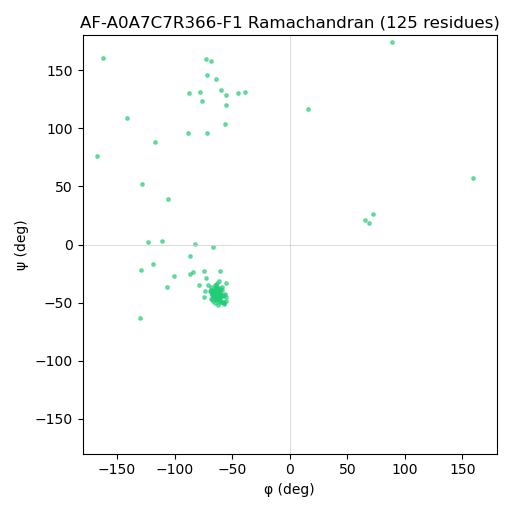17 1.00 96.12 94 GLY A O 1
ATOM 730 N N . ARG A 1 95 ? 7.163 0.409 2.184 1.00 96.50 95 ARG A N 1
ATOM 731 C CA . ARG A 1 95 ? 8.358 -0.455 2.167 1.00 96.50 95 ARG A CA 1
ATOM 732 C C . ARG A 1 95 ? 8.216 -1.619 1.187 1.00 96.50 95 ARG A C 1
ATOM 734 O O . ARG A 1 95 ? 9.169 -1.893 0.471 1.00 96.50 95 ARG A O 1
ATOM 741 N N . MET A 1 96 ? 7.058 -2.283 1.143 1.00 97.00 96 MET A N 1
ATOM 742 C CA . MET A 1 96 ? 6.823 -3.398 0.214 1.00 97.00 96 MET A CA 1
ATOM 743 C C . MET A 1 96 ? 6.825 -2.930 -1.237 1.00 97.00 96 MET A C 1
ATOM 745 O O . MET A 1 96 ? 7.431 -3.577 -2.080 1.00 97.00 96 MET A O 1
ATOM 749 N N . LEU A 1 97 ? 6.226 -1.772 -1.511 1.00 97.12 97 LEU A N 1
ATOM 750 C CA . LEU A 1 97 ? 6.225 -1.160 -2.834 1.00 97.12 97 LEU A CA 1
ATOM 751 C C . LEU A 1 97 ? 7.650 -0.879 -3.326 1.00 97.12 97 LEU A C 1
ATOM 753 O O . LEU A 1 97 ? 8.018 -1.284 -4.423 1.00 97.12 97 LEU A O 1
ATOM 757 N N . ARG A 1 98 ? 8.473 -0.247 -2.481 1.00 97.56 98 ARG A N 1
ATOM 758 C CA . ARG A 1 98 ? 9.896 -0.019 -2.776 1.00 97.56 98 ARG A CA 1
ATOM 759 C C . ARG A 1 98 ? 10.661 -1.318 -2.974 1.00 97.56 98 ARG A C 1
ATOM 761 O O . ARG A 1 98 ? 11.510 -1.375 -3.848 1.00 97.56 98 ARG A O 1
ATOM 768 N N . ALA A 1 99 ? 10.365 -2.344 -2.177 1.00 97.12 99 ALA A N 1
ATOM 769 C CA . ALA A 1 99 ? 11.014 -3.640 -2.310 1.00 97.12 99 ALA A CA 1
ATOM 770 C C . ALA A 1 99 ? 10.690 -4.307 -3.653 1.00 97.12 99 ALA A C 1
ATOM 772 O O . ALA A 1 99 ? 11.596 -4.852 -4.260 1.00 97.12 99 ALA A O 1
ATOM 773 N N . VAL A 1 100 ? 9.440 -4.236 -4.125 1.00 98.06 100 VAL A N 1
ATOM 774 C CA . VAL A 1 100 ? 9.036 -4.767 -5.442 1.00 98.06 100 VAL A CA 1
ATOM 775 C C . VAL A 1 100 ? 9.738 -4.023 -6.575 1.00 98.06 100 VAL A C 1
ATOM 777 O O . VAL A 1 100 ? 10.283 -4.651 -7.473 1.00 98.06 100 VAL A O 1
ATOM 780 N N . ILE A 1 101 ? 9.761 -2.692 -6.522 1.00 97.81 101 ILE A N 1
ATOM 781 C CA . ILE A 1 101 ? 10.422 -1.873 -7.546 1.00 97.81 101 ILE A CA 1
ATOM 782 C C . ILE A 1 101 ? 11.938 -2.106 -7.540 1.00 97.81 101 ILE A C 1
ATOM 784 O O . ILE A 1 101 ? 12.548 -2.293 -8.587 1.00 97.81 101 ILE A O 1
ATOM 788 N N . GLY A 1 102 ? 12.546 -2.185 -6.356 1.00 97.38 102 GLY A N 1
ATOM 789 C CA . GLY A 1 102 ? 13.975 -2.447 -6.188 1.00 97.38 102 GLY A CA 1
ATOM 790 C C . GLY A 1 102 ? 14.435 -3.844 -6.622 1.00 97.38 102 GLY A C 1
ATOM 791 O O . GLY A 1 102 ? 15.627 -4.126 -6.545 1.00 97.38 102 GLY A O 1
ATOM 792 N N . GLU A 1 103 ? 13.535 -4.729 -7.067 1.00 97.12 103 GLU A N 1
ATOM 793 C CA . GLU A 1 103 ? 13.922 -5.987 -7.724 1.00 97.12 103 GLU A CA 1
ATOM 794 C C . GLU A 1 103 ? 14.416 -5.779 -9.152 1.00 97.12 103 GLU A C 1
ATOM 796 O O . GLU A 1 103 ? 15.132 -6.636 -9.672 1.00 97.12 103 GLU A O 1
ATOM 801 N N . TYR A 1 104 ? 14.032 -4.669 -9.781 1.00 95.69 104 TYR A N 1
ATOM 802 C CA . TYR A 1 104 ? 14.396 -4.366 -11.160 1.00 95.69 104 TYR A CA 1
ATOM 803 C C . TYR A 1 104 ? 14.993 -2.965 -11.350 1.00 95.69 104 TYR A C 1
ATOM 805 O O . TYR A 1 104 ? 15.720 -2.775 -12.318 1.00 95.69 104 TYR A O 1
ATOM 813 N N . ALA A 1 105 ? 14.733 -2.017 -10.446 1.00 95.88 105 ALA A N 1
ATOM 814 C CA . ALA A 1 105 ? 15.323 -0.680 -10.456 1.00 95.88 105 ALA A CA 1
ATOM 815 C C . ALA A 1 105 ? 16.669 -0.650 -9.708 1.00 95.88 105 ALA A C 1
ATOM 817 O O . ALA A 1 105 ? 16.773 -1.094 -8.558 1.00 95.88 105 ALA A O 1
ATOM 818 N N . GLU A 1 106 ? 17.702 -0.087 -10.331 1.00 93.50 106 GLU A N 1
ATOM 819 C CA . GLU A 1 106 ? 19.051 0.023 -9.790 1.00 93.50 106 GLU A CA 1
ATOM 820 C C . GLU A 1 106 ? 19.223 1.307 -8.961 1.00 93.50 106 GLU A C 1
ATOM 822 O O . GLU A 1 106 ? 19.570 2.388 -9.435 1.00 93.50 106 GLU A O 1
ATOM 827 N N . GLY A 1 107 ? 19.058 1.158 -7.646 1.00 94.88 107 GLY A N 1
ATOM 828 C CA . GLY A 1 107 ? 19.371 2.205 -6.678 1.00 94.88 107 GLY A CA 1
ATOM 829 C C . GLY A 1 107 ? 18.219 3.166 -6.387 1.00 94.88 107 GLY A C 1
ATOM 830 O O . GLY A 1 107 ? 17.133 3.102 -6.954 1.00 94.88 107 GLY A O 1
ATOM 831 N N . GLU A 1 108 ? 18.456 4.053 -5.421 1.00 95.56 108 GLU A N 1
ATOM 832 C CA . GLU A 1 108 ? 17.395 4.861 -4.809 1.00 95.56 108 GLU A CA 1
ATOM 833 C C . GLU A 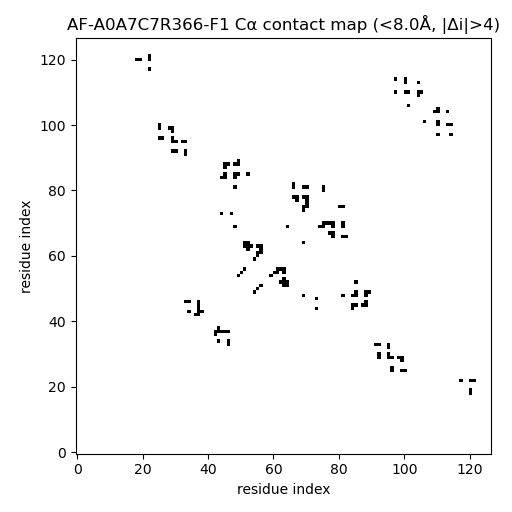1 108 ? 16.743 5.849 -5.787 1.00 95.56 108 GLU A C 1
ATOM 835 O O . GLU A 1 108 ? 15.542 6.096 -5.708 1.00 95.56 108 GLU A O 1
ATOM 840 N N . GLU A 1 109 ? 17.525 6.406 -6.715 1.00 96.88 109 GLU A N 1
ATOM 841 C CA . GLU A 1 109 ? 17.035 7.375 -7.700 1.00 96.88 109 GLU A CA 1
ATOM 842 C C . GLU A 1 109 ? 16.071 6.729 -8.700 1.00 96.88 109 GLU A C 1
ATOM 844 O O . GLU A 1 109 ? 15.014 7.295 -8.980 1.00 96.88 109 GLU A O 1
ATOM 849 N N . GLU A 1 110 ? 16.395 5.531 -9.191 1.00 96.81 110 GLU A N 1
ATOM 850 C CA . GLU A 1 110 ? 15.530 4.794 -10.114 1.00 96.81 110 GLU A CA 1
ATOM 851 C C . GLU A 1 110 ? 14.267 4.298 -9.403 1.00 96.81 110 GLU A C 1
ATOM 853 O O . GLU A 1 110 ? 13.166 4.460 -9.922 1.00 96.81 110 GLU A O 1
ATOM 858 N N . ILE A 1 111 ? 14.385 3.823 -8.156 1.00 97.12 111 ILE A N 1
ATOM 859 C CA . ILE A 1 111 ? 13.219 3.458 -7.338 1.00 97.12 111 ILE A CA 1
ATOM 860 C C . ILE A 1 111 ? 12.258 4.646 -7.176 1.00 97.12 111 ILE A C 1
ATOM 862 O O . ILE A 1 111 ? 11.042 4.481 -7.275 1.00 97.12 111 ILE A O 1
ATOM 866 N N . GLU A 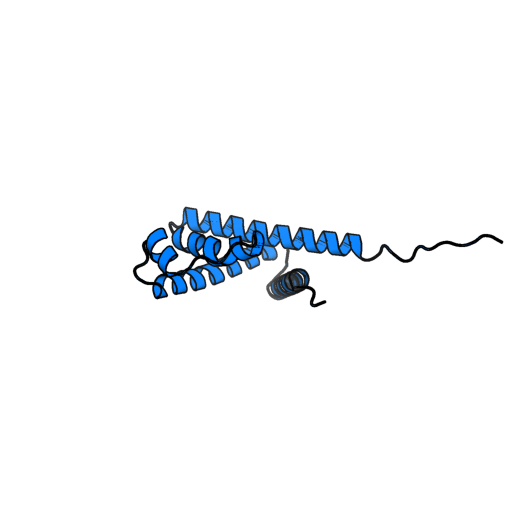1 112 ? 12.770 5.850 -6.915 1.00 97.06 112 GLU A N 1
ATOM 867 C CA . GLU A 1 112 ? 11.925 7.044 -6.810 1.00 97.06 112 GLU A CA 1
ATOM 868 C C . GLU A 1 112 ? 11.310 7.461 -8.149 1.00 97.06 112 GLU A C 1
ATOM 870 O O . GLU A 1 112 ? 10.150 7.885 -8.174 1.00 97.06 112 GLU A O 1
ATOM 875 N N . ALA A 1 113 ? 12.043 7.313 -9.255 1.00 96.62 113 ALA A N 1
ATOM 876 C CA . ALA A 1 113 ? 11.526 7.586 -10.594 1.00 96.62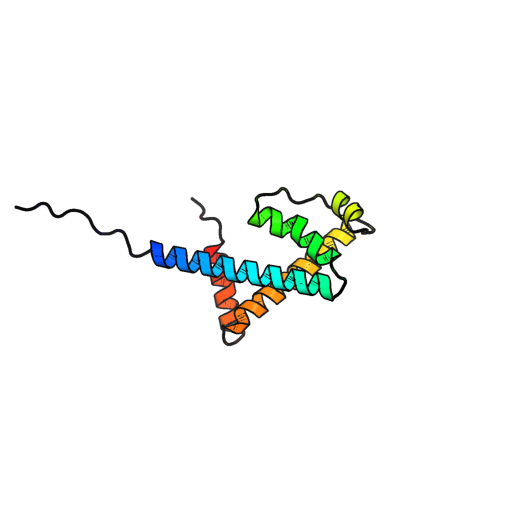 113 ALA A CA 1
ATOM 877 C C . ALA A 1 113 ? 10.346 6.662 -10.937 1.00 96.62 113 ALA A C 1
ATOM 879 O O . ALA A 1 113 ? 9.279 7.141 -11.318 1.00 96.62 113 ALA A O 1
ATOM 880 N N . GLU A 1 114 ? 10.493 5.365 -10.685 1.00 96.88 114 GLU A N 1
ATOM 881 C CA . GLU A 1 114 ? 9.451 4.353 -10.873 1.00 96.88 114 GLU A CA 1
ATOM 882 C C . GLU A 1 114 ? 8.230 4.623 -9.978 1.00 96.88 114 GLU A C 1
ATOM 884 O O . GLU A 1 114 ? 7.083 4.570 -10.420 1.00 96.88 114 GLU A O 1
ATOM 889 N N . ILE A 1 115 ? 8.435 5.003 -8.712 1.00 95.62 115 ILE A N 1
ATOM 890 C CA . ILE A 1 115 ? 7.324 5.392 -7.826 1.00 95.62 115 ILE A CA 1
ATOM 891 C C . ILE A 1 115 ? 6.602 6.643 -8.351 1.00 95.62 115 ILE A C 1
ATOM 893 O O . ILE A 1 115 ? 5.376 6.753 -8.220 1.00 95.62 115 ILE A O 1
ATOM 897 N N . ALA A 1 116 ? 7.328 7.610 -8.911 1.00 94.69 116 ALA A N 1
ATOM 898 C CA . ALA A 1 116 ? 6.739 8.808 -9.502 1.00 94.69 116 ALA A CA 1
ATOM 899 C C . ALA A 1 116 ? 5.946 8.490 -10.782 1.00 94.69 116 ALA A C 1
ATOM 901 O O . ALA A 1 116 ? 4.845 9.022 -10.965 1.00 94.69 116 ALA A O 1
ATOM 902 N N . GLU A 1 117 ? 6.450 7.585 -11.621 1.00 93.88 117 GLU A N 1
ATOM 903 C CA . GLU A 1 117 ? 5.734 7.081 -12.793 1.00 93.88 117 GLU A CA 1
ATOM 904 C C . GLU A 1 117 ? 4.455 6.345 -12.378 1.00 93.88 117 GLU A C 1
ATOM 906 O O . GLU A 1 117 ? 3.369 6.665 -12.864 1.00 93.88 117 GLU A O 1
ATOM 911 N N . LEU A 1 118 ? 4.543 5.461 -11.380 1.00 93.50 118 LEU A N 1
ATOM 912 C CA . LEU A 1 118 ? 3.392 4.748 -10.829 1.00 93.50 118 LEU A CA 1
ATOM 913 C C . LEU A 1 118 ? 2.293 5.717 -10.368 1.00 93.50 118 LEU A C 1
ATOM 915 O O . LEU A 1 118 ? 1.116 5.532 -10.674 1.00 93.50 118 LEU A O 1
ATOM 919 N N . ARG A 1 119 ? 2.666 6.789 -9.656 1.00 91.44 119 ARG A N 1
ATOM 920 C CA . ARG A 1 119 ? 1.718 7.837 -9.237 1.00 91.44 119 ARG A CA 1
ATOM 921 C C . ARG A 1 119 ? 1.096 8.567 -10.420 1.00 91.44 119 ARG A C 1
ATOM 923 O O . ARG A 1 119 ? -0.074 8.924 -10.341 1.00 91.44 119 ARG A O 1
ATOM 930 N N . THR A 1 120 ? 1.862 8.797 -11.480 1.00 92.00 120 THR A N 1
ATOM 931 C CA . THR A 1 120 ? 1.383 9.470 -12.692 1.00 92.00 120 THR A CA 1
ATOM 932 C C . THR A 1 120 ? 0.332 8.628 -13.409 1.00 92.00 120 THR A C 1
ATOM 934 O O . THR A 1 120 ? -0.720 9.154 -13.759 1.00 92.00 120 THR A O 1
ATOM 937 N N . ILE A 1 121 ? 0.565 7.321 -13.547 1.00 90.12 121 ILE A N 1
ATOM 938 C CA . ILE A 1 121 ? -0.378 6.385 -14.182 1.00 90.12 121 ILE A CA 1
ATOM 939 C C . ILE A 1 121 ? -1.674 6.254 -13.375 1.00 90.12 121 ILE A C 1
ATOM 941 O O . ILE A 1 121 ? -2.756 6.147 -13.945 1.00 90.12 121 ILE A O 1
ATOM 945 N N . LEU A 1 122 ? -1.572 6.246 -12.044 1.00 85.12 122 LEU A N 1
ATOM 946 C CA . LEU A 1 122 ? -2.718 6.062 -11.148 1.00 85.12 122 LEU A CA 1
ATOM 947 C C . LEU A 1 122 ? -3.456 7.363 -10.820 1.00 85.12 122 LEU A C 1
ATOM 949 O O . LEU A 1 122 ? -4.511 7.321 -10.180 1.00 85.12 122 LEU A O 1
ATOM 953 N N . ALA A 1 123 ? -2.901 8.517 -11.194 1.00 85.19 123 ALA A N 1
ATOM 954 C CA . ALA A 1 123 ? -3.561 9.789 -10.975 1.00 85.19 123 ALA A CA 1
ATOM 955 C C . ALA A 1 123 ? -4.908 9.780 -11.714 1.00 85.19 123 ALA A C 1
ATOM 957 O O . ALA A 1 123 ? -4.958 9.413 -12.889 1.00 85.19 123 ALA A O 1
ATOM 958 N N . PRO A 1 124 ? -6.012 10.201 -11.070 1.00 70.00 124 PRO A N 1
ATOM 959 C CA . PRO A 1 124 ? -7.266 10.382 -11.779 1.00 70.00 124 PRO A CA 1
ATOM 960 C C . PRO A 1 124 ? -7.018 11.340 -12.945 1.00 70.00 124 PRO A C 1
ATOM 962 O O . PRO A 1 124 ? -6.590 12.477 -12.714 1.00 70.00 124 PRO A O 1
ATOM 965 N N . CYS A 1 125 ? -7.265 10.897 -14.181 1.00 54.00 125 CYS A N 1
ATOM 966 C CA . CYS A 1 125 ? -7.320 11.802 -15.322 1.00 54.00 125 CYS A CA 1
ATOM 967 C C . CYS A 1 125 ? -8.380 12.858 -14.994 1.00 54.00 125 CYS A C 1
ATOM 969 O O . CYS A 1 125 ? -9.575 12.564 -14.994 1.00 54.00 125 CYS A O 1
ATOM 971 N 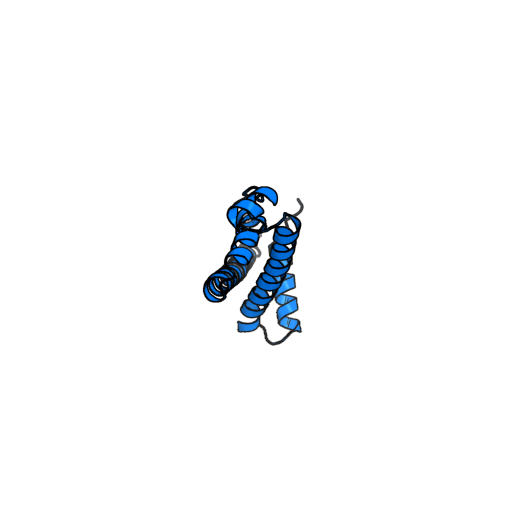N . HIS A 1 126 ? -7.948 14.066 -14.630 1.00 47.25 126 HIS A N 1
ATOM 972 C CA . HIS A 1 126 ? -8.850 15.192 -14.446 1.00 47.25 126 HIS A CA 1
ATOM 973 C C . HIS A 1 126 ? -9.316 15.600 -15.846 1.00 47.25 126 HIS A C 1
ATOM 975 O O . HIS A 1 126 ? -8.582 16.273 -16.569 1.00 47.25 126 HIS A O 1
ATOM 981 N N . GLY A 1 127 ? -10.484 15.094 -16.243 1.00 36.19 127 GLY A N 1
ATOM 982 C CA . GLY A 1 127 ? -11.259 15.580 -17.384 1.00 36.19 127 GLY A CA 1
ATOM 983 C C . GLY A 1 127 ? -12.143 16.750 -16.986 1.00 36.19 127 GLY A C 1
ATOM 984 O O . GLY A 1 127 ? -12.651 16.731 -15.841 1.00 36.19 127 GLY A O 1
#

pLDDT: mean 87.58, std 16.2, range [36.19, 98.06]